Protein AF-Q0SC24-F1 (afdb_monomer_lite)

InterPro domains:
  IPR044925 His-Me finger superfamily [SSF54060] (17-106)

pLDDT: mean 71.88, std 20.94, range [25.75, 96.44]

Foldseek 3Di:
DDDDDDDPPDDPPPDPPPVPDQDWDWDDDPNDIDIDQQQQVLLCVVVVHHDDPQKDFDQQDDPDSNDNQNDCPPPHDGRTYIDGPVVNQVSCVVVVNPDPPDDPPPPPDDDPVVLVVLVVQCCVLCVVHDDPVSNVVSQPPDPDRDND

Structure (mmCIF, N/CA/C/O backbone):
data_AF-Q0SC24-F1
#
_entry.id   AF-Q0SC24-F1
#
loop_
_atom_site.group_PDB
_atom_site.id
_atom_site.type_symbol
_atom_site.label_atom_id
_atom_site.label_alt_id
_atom_site.label_comp_id
_atom_site.label_asym_id
_atom_site.label_entity_id
_atom_site.label_seq_id
_atom_site.pdbx_PDB_ins_code
_atom_site.Cartn_x
_atom_site.Cartn_y
_atom_site.Cartn_z
_atom_site.occupancy
_atom_site.B_iso_or_equiv
_atom_site.auth_seq_id
_atom_site.auth_comp_id
_atom_site.auth_asym_id
_atom_site.auth_atom_id
_atom_site.pdbx_PDB_model_num
ATOM 1 N N . MET A 1 1 ? -34.660 -17.230 -30.245 1.00 33.97 1 MET A N 1
ATOM 2 C CA . MET A 1 1 ? -33.936 -16.241 -31.074 1.00 33.97 1 MET A CA 1
ATOM 3 C C . MET A 1 1 ? -33.016 -15.438 -30.150 1.00 33.97 1 MET A C 1
ATOM 5 O O . MET A 1 1 ? -33.490 -14.600 -29.394 1.00 33.97 1 MET A O 1
ATOM 9 N N . ARG A 1 2 ? -31.735 -15.830 -30.067 1.00 29.17 2 ARG A N 1
ATOM 10 C CA . ARG A 1 2 ? -30.719 -15.250 -29.164 1.00 29.17 2 ARG A CA 1
ATOM 11 C C . ARG A 1 2 ? -30.278 -13.889 -29.712 1.00 29.17 2 ARG A C 1
ATOM 13 O O . ARG A 1 2 ? -29.876 -13.824 -30.864 1.00 29.17 2 ARG A O 1
ATOM 20 N N . ARG A 1 3 ? -30.326 -12.829 -28.897 1.00 28.50 3 ARG A N 1
ATOM 21 C CA . ARG A 1 3 ? -29.667 -11.552 -29.213 1.00 28.50 3 ARG A CA 1
ATOM 22 C C . ARG A 1 3 ? -28.182 -11.668 -28.871 1.00 28.50 3 ARG A C 1
ATOM 24 O O . ARG A 1 3 ? -27.828 -11.947 -27.725 1.00 28.50 3 ARG A O 1
ATOM 31 N N . GLU A 1 4 ? -27.341 -11.501 -29.883 1.00 29.44 4 GLU A N 1
ATOM 32 C CA . GLU A 1 4 ? -25.888 -11.402 -29.778 1.00 29.44 4 GLU A CA 1
ATOM 33 C C . GLU A 1 4 ? -25.488 -10.209 -28.899 1.00 29.44 4 GLU A C 1
ATOM 35 O O . GLU A 1 4 ? -25.993 -9.098 -29.057 1.00 29.44 4 GLU A O 1
ATOM 40 N N . ARG A 1 5 ? -24.573 -10.442 -27.952 1.00 33.78 5 ARG A N 1
ATOM 41 C CA . ARG A 1 5 ? -23.879 -9.377 -27.223 1.00 33.78 5 ARG A CA 1
ATOM 42 C C . ARG A 1 5 ? -22.714 -8.912 -28.088 1.00 33.78 5 ARG A C 1
ATOM 44 O O . ARG A 1 5 ? -21.773 -9.675 -28.305 1.00 33.78 5 ARG A O 1
ATOM 51 N N . SER A 1 6 ? -22.793 -7.678 -28.579 1.00 33.91 6 SER A N 1
ATOM 52 C CA . SER A 1 6 ? -21.704 -7.026 -29.300 1.00 33.91 6 SER A CA 1
ATOM 53 C C . SER A 1 6 ? -20.458 -6.953 -28.421 1.00 33.91 6 SER A C 1
ATOM 55 O O . SER A 1 6 ? -20.512 -6.560 -27.255 1.00 33.91 6 SER A O 1
ATOM 57 N N . ARG A 1 7 ? -19.331 -7.351 -29.008 1.00 34.50 7 ARG A N 1
ATOM 58 C CA . ARG A 1 7 ? -17.988 -7.276 -28.437 1.00 34.50 7 ARG A CA 1
ATOM 59 C C . ARG A 1 7 ? -17.661 -5.821 -28.082 1.00 34.50 7 ARG A C 1
ATOM 61 O O . ARG A 1 7 ? -17.803 -4.943 -28.927 1.00 34.50 7 ARG A O 1
ATOM 68 N N . CYS A 1 8 ? -17.195 -5.576 -26.858 1.00 31.62 8 CYS A N 1
ATOM 69 C CA . CYS A 1 8 ? -16.575 -4.309 -26.478 1.00 31.62 8 CYS A CA 1
ATOM 70 C C . CYS A 1 8 ? -15.244 -4.160 -27.231 1.00 31.62 8 CYS A C 1
ATOM 72 O O . CYS A 1 8 ? -14.204 -4.613 -26.758 1.00 31.62 8 CYS A O 1
ATOM 74 N N . GLY A 1 9 ? -15.289 -3.560 -28.419 1.00 30.45 9 GLY A N 1
ATOM 75 C CA . GLY A 1 9 ? -14.132 -2.949 -29.064 1.00 30.45 9 GLY A CA 1
ATOM 76 C C . GLY A 1 9 ? -13.948 -1.554 -28.485 1.00 30.45 9 GLY A C 1
ATOM 77 O O . GLY A 1 9 ? -14.592 -0.615 -28.935 1.00 30.45 9 GLY A O 1
ATOM 78 N N . GLY A 1 10 ? -13.141 -1.439 -27.433 1.00 27.31 10 GLY A N 1
ATOM 79 C CA . GLY A 1 10 ? -12.688 -0.156 -26.907 1.00 27.31 10 GLY A CA 1
ATOM 80 C C . GLY A 1 10 ? -11.241 0.058 -27.323 1.00 27.31 10 GLY A C 1
ATOM 81 O O . GLY A 1 10 ? -10.362 -0.673 -26.870 1.00 27.31 10 GLY A O 1
ATOM 82 N N . GLU A 1 11 ? -11.020 1.023 -28.208 1.00 25.75 11 GLU A N 1
ATOM 83 C CA . GLU A 1 11 ? -9.714 1.572 -28.573 1.00 25.75 11 GLU A CA 1
ATOM 84 C C . GLU A 1 11 ? -8.926 1.927 -27.300 1.00 25.75 11 GLU A C 1
ATOM 86 O O . GLU A 1 11 ? -9.403 2.676 -26.444 1.00 25.75 11 GLU A O 1
ATOM 91 N N . TRP A 1 12 ? -7.735 1.347 -27.135 1.00 32.53 12 TRP A N 1
ATOM 92 C CA . TRP A 1 12 ? -6.851 1.653 -26.011 1.00 32.53 12 TRP A CA 1
ATOM 93 C C . TRP A 1 12 ? -6.339 3.080 -26.186 1.00 32.53 12 TRP A C 1
ATOM 95 O O . TRP A 1 12 ? -5.414 3.323 -26.955 1.00 32.53 12 TRP A O 1
ATOM 105 N N . ASN A 1 13 ? -6.981 4.027 -25.507 1.00 28.20 13 ASN A N 1
ATOM 106 C CA . ASN A 1 13 ? -6.648 5.437 -25.624 1.00 28.20 13 ASN A CA 1
ATOM 107 C C . ASN A 1 13 ? -5.213 5.680 -25.117 1.00 28.20 13 ASN A C 1
ATOM 109 O O . ASN A 1 13 ? -4.909 5.485 -23.938 1.00 28.20 13 ASN A O 1
ATOM 113 N N . SER A 1 14 ? -4.330 6.092 -26.026 1.00 30.34 14 SER A N 1
ATOM 114 C CA . SER A 1 14 ? -2.893 6.320 -25.830 1.00 30.34 14 SER A CA 1
ATOM 115 C C . SER A 1 14 ? -2.589 7.623 -25.080 1.00 30.34 14 SER A C 1
ATOM 117 O O . SER A 1 14 ? -1.713 8.387 -25.482 1.00 30.34 14 SER A O 1
ATOM 119 N N . THR A 1 15 ? -3.306 7.930 -23.999 1.00 31.52 15 THR A N 1
ATOM 120 C CA . THR A 1 15 ? -2.920 9.051 -23.130 1.00 31.52 15 THR A CA 1
ATOM 121 C C . THR A 1 15 ? -1.679 8.667 -22.317 1.00 31.52 15 THR A C 1
ATOM 123 O O . THR A 1 15 ? -1.634 7.549 -21.790 1.00 31.52 15 THR A O 1
ATOM 126 N N . PRO A 1 16 ? -0.670 9.548 -22.171 1.00 32.84 16 PRO A N 1
ATOM 127 C CA . PRO A 1 16 ? 0.502 9.260 -21.355 1.00 32.84 16 PRO A CA 1
ATOM 128 C C . PRO A 1 16 ? 0.060 8.984 -19.916 1.00 32.84 16 PRO A C 1
ATOM 130 O O . PRO A 1 16 ? -0.495 9.856 -19.253 1.00 32.84 16 PRO A O 1
ATOM 133 N N . PHE A 1 17 ? 0.284 7.762 -19.433 1.00 36.50 17 PHE A N 1
ATOM 134 C CA . PHE A 1 17 ? 0.077 7.414 -18.032 1.00 36.50 17 PHE A CA 1
ATOM 135 C C . PHE A 1 17 ? 1.129 8.159 -17.197 1.00 36.50 17 PHE A C 1
ATOM 137 O O . PHE A 1 17 ? 2.247 7.675 -17.007 1.00 36.50 17 PHE A O 1
ATOM 144 N N . GLU A 1 18 ? 0.812 9.373 -16.748 1.00 33.56 18 GLU A N 1
ATOM 145 C CA . GLU A 1 18 ? 1.541 9.993 -15.646 1.00 33.56 18 GLU A CA 1
ATOM 146 C C . GLU A 1 18 ? 1.331 9.104 -14.414 1.00 33.56 18 GLU A C 1
ATOM 148 O O . GLU A 1 18 ? 0.215 8.968 -13.915 1.00 33.56 18 GLU A O 1
ATOM 153 N N . TYR A 1 19 ? 2.407 8.486 -13.921 1.00 44.00 19 TYR A N 1
ATOM 154 C CA . TYR A 1 19 ? 2.450 7.632 -12.725 1.00 44.00 19 TYR A CA 1
ATOM 155 C C . TYR A 1 19 ? 2.197 8.420 -11.418 1.00 44.00 19 TYR A C 1
ATOM 157 O O . TYR A 1 19 ? 2.923 8.282 -10.437 1.00 44.00 19 TYR A O 1
ATOM 165 N N . ARG A 1 20 ? 1.187 9.293 -11.391 1.00 43.97 20 ARG A N 1
ATOM 166 C CA . ARG A 1 20 ? 0.740 10.010 -10.189 1.00 43.97 20 ARG A CA 1
ATOM 167 C C . ARG A 1 20 ? -0.368 9.271 -9.449 1.00 43.97 20 ARG A C 1
ATOM 169 O O . ARG A 1 20 ? -0.567 9.516 -8.263 1.00 43.97 20 ARG A O 1
ATOM 176 N N . THR A 1 21 ? -1.072 8.353 -10.110 1.00 50.34 21 THR A N 1
ATOM 177 C CA . THR A 1 21 ? -2.146 7.569 -9.490 1.00 50.34 21 THR A CA 1
ATOM 178 C C . THR A 1 21 ? -1.623 6.185 -9.097 1.00 50.34 21 THR A C 1
ATOM 180 O O . THR A 1 21 ? -1.036 5.504 -9.941 1.00 50.34 21 THR A O 1
ATOM 183 N N . PRO A 1 22 ? -1.804 5.738 -7.837 1.00 57.75 22 PRO A N 1
ATOM 184 C CA . PRO A 1 22 ? -1.411 4.391 -7.442 1.00 57.75 22 PRO A CA 1
ATOM 185 C C . PRO A 1 22 ? -2.125 3.346 -8.316 1.00 57.75 22 PRO A C 1
ATOM 187 O O . PRO A 1 22 ? -3.261 3.581 -8.737 1.00 57.75 22 PRO A O 1
ATOM 190 N N . PRO A 1 23 ? -1.485 2.194 -8.577 1.00 65.31 23 PRO A N 1
ATOM 191 C CA . PRO A 1 23 ? -2.057 1.151 -9.411 1.00 65.31 23 PRO A CA 1
ATOM 192 C C . PRO A 1 23 ? -3.387 0.682 -8.822 1.00 65.31 23 PRO A C 1
ATOM 194 O O . PRO A 1 23 ? -3.511 0.442 -7.618 1.00 65.31 23 PRO A O 1
ATOM 197 N N . VAL A 1 24 ? -4.385 0.566 -9.691 1.00 76.69 24 VAL A N 1
ATOM 198 C CA . VAL A 1 24 ? -5.717 0.058 -9.367 1.00 76.69 24 VAL A CA 1
ATOM 199 C C . VAL A 1 24 ? -5.964 -1.242 -10.117 1.00 76.69 24 VAL A C 1
ATOM 201 O O . VAL A 1 24 ? -5.411 -1.461 -11.194 1.00 76.69 24 VAL A O 1
ATOM 204 N N . PHE A 1 25 ? -6.803 -2.104 -9.555 1.00 77.50 25 PHE A N 1
ATOM 205 C CA . PHE A 1 25 ? -7.189 -3.365 -10.175 1.00 77.50 25 PHE A CA 1
ATOM 206 C C . PHE A 1 25 ? -8.706 -3.509 -10.203 1.00 77.50 25 PHE A C 1
ATOM 208 O O . PHE A 1 25 ? -9.422 -2.921 -9.389 1.00 77.50 25 PHE A O 1
ATOM 215 N N . TRP A 1 26 ? -9.185 -4.281 -11.172 1.00 82.94 26 TRP A N 1
ATOM 216 C CA . TRP A 1 26 ? -10.598 -4.568 -11.358 1.00 82.94 26 TRP A CA 1
ATOM 217 C C . TRP A 1 26 ? -10.909 -5.952 -10.805 1.00 82.94 26 TRP A C 1
ATOM 219 O O . TRP A 1 26 ? -10.265 -6.930 -11.178 1.00 82.94 26 TRP A O 1
ATOM 229 N N . VAL A 1 27 ? -11.925 -6.042 -9.952 1.00 83.56 27 VAL A N 1
ATOM 230 C CA . VAL A 1 27 ? -12.445 -7.316 -9.446 1.00 83.56 27 VAL A CA 1
ATOM 231 C C . VAL A 1 27 ? -13.874 -7.477 -9.933 1.00 83.56 27 VAL A C 1
ATOM 233 O O . VAL A 1 27 ? -14.689 -6.562 -9.800 1.00 83.56 27 VAL A O 1
ATOM 236 N N . SER A 1 28 ? -14.177 -8.643 -10.500 1.00 84.88 28 SER A N 1
ATOM 237 C CA . SER A 1 28 ? -15.522 -9.006 -10.950 1.00 84.88 28 SER A CA 1
ATOM 238 C C . SER A 1 28 ? -16.129 -10.021 -9.983 1.00 84.88 28 SER A C 1
ATOM 240 O O . SER A 1 28 ? -15.579 -11.106 -9.816 1.00 84.88 28 SER A O 1
ATOM 242 N N . ARG A 1 29 ? -17.264 -9.700 -9.350 1.00 80.25 29 ARG A N 1
ATOM 243 C CA . ARG A 1 29 ? -17.999 -10.626 -8.467 1.00 80.25 29 ARG A CA 1
ATOM 244 C C . ARG A 1 29 ? -19.503 -10.443 -8.648 1.00 80.25 29 ARG A C 1
ATOM 246 O O . ARG A 1 29 ? -19.994 -9.317 -8.626 1.00 80.25 29 ARG A O 1
ATOM 253 N N . GLY A 1 30 ? -20.236 -11.543 -8.844 1.00 85.69 30 GLY A N 1
ATOM 254 C CA . GLY A 1 30 ? -21.697 -11.512 -9.009 1.00 85.69 30 GLY A CA 1
ATOM 255 C C . GLY A 1 30 ? -22.166 -10.639 -10.180 1.00 85.69 30 GLY A C 1
ATOM 256 O O . GLY A 1 30 ? -23.133 -9.898 -10.044 1.00 85.69 30 GLY A O 1
ATOM 257 N N . GLY A 1 31 ? -21.430 -10.646 -11.298 1.00 91.25 31 GLY A N 1
ATOM 258 C CA . GLY A 1 31 ? -21.746 -9.833 -12.480 1.00 91.25 31 GLY A CA 1
ATOM 259 C C . GLY A 1 31 ? -21.455 -8.333 -12.344 1.00 91.25 31 GLY A C 1
ATOM 260 O O . GLY A 1 31 ? -21.760 -7.577 -13.261 1.00 91.25 31 GLY A O 1
ATOM 261 N N . ARG A 1 32 ? -20.856 -7.883 -11.233 1.00 88.62 32 ARG A N 1
ATOM 262 C CA . ARG A 1 32 ? -20.485 -6.479 -11.003 1.00 88.62 32 ARG A CA 1
ATOM 263 C C . ARG A 1 32 ? -18.970 -6.330 -10.983 1.00 88.62 32 ARG A C 1
ATOM 265 O O . ARG A 1 32 ? -18.279 -7.142 -10.369 1.00 88.62 32 ARG A O 1
ATOM 272 N N . GLN A 1 33 ? -18.474 -5.273 -11.616 1.00 88.62 33 GLN A N 1
ATOM 273 C CA . GLN A 1 33 ? -17.064 -4.893 -11.571 1.00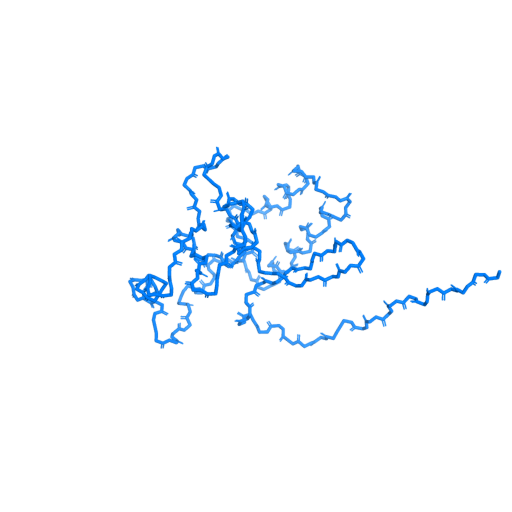 88.62 33 GLN A CA 1
ATOM 274 C C . GLN A 1 33 ? -16.848 -3.782 -10.545 1.00 88.62 33 GLN A C 1
ATOM 276 O O . GLN A 1 33 ? -17.660 -2.861 -10.439 1.00 88.62 33 GLN A O 1
ATOM 281 N N . LYS A 1 34 ? -15.759 -3.871 -9.782 1.00 87.12 34 LYS A N 1
ATOM 282 C CA . LYS A 1 34 ? -15.313 -2.825 -8.858 1.00 87.12 34 LYS A CA 1
ATOM 283 C C . LYS A 1 34 ? -13.830 -2.554 -9.049 1.00 87.12 34 LYS A C 1
ATOM 285 O O . LYS A 1 34 ? -13.044 -3.489 -9.190 1.00 87.12 34 LYS A O 1
ATOM 290 N N . VAL A 1 35 ? -13.470 -1.276 -9.006 1.00 87.69 35 VAL A N 1
ATOM 291 C CA . VAL A 1 35 ? -12.079 -0.829 -8.920 1.00 87.69 35 VAL A CA 1
ATOM 292 C C . VAL A 1 35 ? -11.659 -0.837 -7.461 1.00 87.69 35 VAL A C 1
ATOM 294 O O . VAL A 1 35 ? -12.389 -0.358 -6.594 1.00 87.69 35 VAL A O 1
ATOM 297 N N . VAL A 1 36 ? -10.475 -1.361 -7.192 1.00 87.12 36 VAL A N 1
ATOM 298 C CA . VAL A 1 36 ? -9.910 -1.464 -5.848 1.00 87.12 36 VAL A CA 1
ATOM 299 C C . VAL A 1 36 ? -8.426 -1.107 -5.873 1.00 87.12 36 VAL A C 1
ATOM 301 O O . VAL A 1 36 ? -7.760 -1.182 -6.907 1.00 87.12 36 VAL A O 1
ATOM 304 N N . ARG A 1 37 ? -7.901 -0.678 -4.720 1.00 88.06 37 ARG A N 1
ATOM 305 C CA . ARG A 1 37 ? -6.461 -0.469 -4.505 1.00 88.06 37 ARG A CA 1
ATOM 306 C C . ARG A 1 37 ? -5.850 -1.752 -3.926 1.00 88.06 37 ARG A C 1
ATOM 308 O O . ARG A 1 37 ? -6.334 -2.176 -2.874 1.00 88.06 37 ARG A O 1
ATOM 315 N N . PRO A 1 38 ? -4.839 -2.379 -4.568 1.00 87.94 38 PRO A N 1
ATOM 316 C CA . PRO A 1 38 ? -4.374 -3.733 -4.223 1.00 87.94 38 PRO A CA 1
ATOM 317 C C . PRO A 1 38 ? -4.032 -3.914 -2.749 1.00 87.94 38 PRO A C 1
ATOM 319 O O . PRO A 1 38 ? -4.563 -4.801 -2.091 1.00 87.94 38 PRO A O 1
ATOM 322 N N . HIS A 1 39 ? -3.219 -3.012 -2.208 1.00 88.44 39 HIS A N 1
ATOM 323 C CA . HIS A 1 39 ? -2.756 -3.064 -0.824 1.00 88.44 39 HIS A CA 1
ATOM 324 C C . HIS A 1 39 ? -3.898 -2.910 0.197 1.00 88.44 39 HIS A C 1
ATOM 326 O O . HIS A 1 39 ? -3.921 -3.636 1.186 1.00 88.44 39 HIS A O 1
ATOM 332 N N . ARG A 1 40 ? -4.885 -2.028 -0.051 1.00 92.94 40 ARG A N 1
ATOM 333 C CA . ARG A 1 40 ? -6.068 -1.900 0.829 1.00 92.94 40 ARG A CA 1
ATOM 334 C C . ARG A 1 40 ? -6.922 -3.162 0.797 1.00 92.94 40 ARG A C 1
ATOM 336 O O . ARG A 1 40 ? -7.437 -3.565 1.830 1.00 92.94 40 ARG A O 1
ATOM 343 N N . TYR A 1 41 ? -7.089 -3.764 -0.378 1.00 91.88 41 TYR A N 1
ATOM 344 C CA . TYR A 1 41 ? -7.875 -4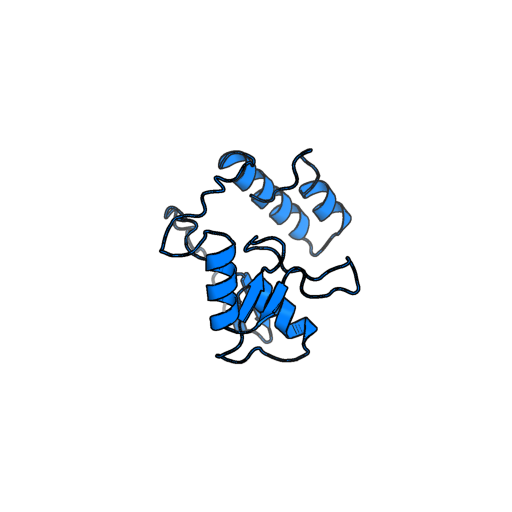.986 -0.514 1.00 91.88 41 TYR A CA 1
ATOM 345 C C . TYR A 1 41 ? -7.199 -6.181 0.168 1.00 91.88 41 TYR A C 1
ATOM 347 O O . TYR A 1 41 ? -7.865 -6.917 0.886 1.00 91.88 41 TYR A O 1
ATOM 355 N N . ALA A 1 42 ? -5.883 -6.335 0.002 1.00 92.38 42 ALA A N 1
ATOM 356 C CA . ALA A 1 42 ? -5.109 -7.375 0.677 1.00 92.38 42 ALA A CA 1
ATOM 357 C C . ALA A 1 42 ? -5.162 -7.229 2.205 1.00 92.38 42 ALA A C 1
ATOM 359 O O . ALA A 1 42 ? -5.420 -8.204 2.901 1.00 92.38 42 ALA A O 1
ATOM 360 N N . LEU A 1 43 ? -5.009 -6.005 2.725 1.00 94.56 43 LEU A N 1
ATOM 361 C CA . LEU A 1 43 ? -5.132 -5.753 4.162 1.00 94.56 43 LEU A CA 1
ATOM 362 C C . LEU A 1 43 ? -6.553 -6.023 4.681 1.00 94.56 43 LEU A C 1
ATOM 364 O O . LEU A 1 43 ? -6.707 -6.553 5.771 1.00 94.56 43 LEU A O 1
ATOM 368 N N . ALA A 1 44 ? -7.596 -5.714 3.907 1.00 94.88 44 ALA A N 1
ATOM 369 C CA . ALA A 1 44 ? -8.969 -6.042 4.293 1.00 94.88 44 ALA A CA 1
ATOM 370 C C . ALA A 1 44 ? -9.222 -7.560 4.374 1.00 94.88 44 ALA A C 1
ATOM 372 O O . ALA A 1 44 ? -9.989 -8.005 5.226 1.00 94.88 44 ALA A O 1
ATOM 373 N N . ILE A 1 45 ? -8.587 -8.352 3.500 1.00 93.56 45 ILE A N 1
ATOM 374 C CA . ILE A 1 45 ? -8.627 -9.821 3.579 1.00 93.56 45 ILE A CA 1
ATOM 375 C C . ILE A 1 45 ? -7.935 -10.293 4.857 1.00 93.56 45 ILE A C 1
ATOM 377 O O . ILE A 1 45 ? -8.534 -11.066 5.597 1.00 93.56 45 ILE A O 1
ATOM 381 N N . GLU A 1 46 ? -6.731 -9.786 5.134 1.00 94.19 46 GLU A N 1
ATOM 382 C CA . GLU A 1 46 ? -5.963 -10.135 6.337 1.00 94.19 46 GLU A CA 1
ATOM 383 C C . GLU A 1 46 ? -6.730 -9.811 7.627 1.00 94.19 46 GLU A C 1
ATOM 385 O O . GLU A 1 46 ? -6.801 -10.620 8.544 1.00 94.19 46 GLU A O 1
ATOM 390 N N . LEU A 1 47 ? -7.367 -8.639 7.685 1.00 94.31 47 LEU A N 1
ATOM 391 C CA . LEU A 1 47 ? -8.165 -8.216 8.838 1.00 94.31 47 LEU A CA 1
ATOM 392 C C . LEU A 1 47 ? -9.511 -8.951 8.950 1.00 94.31 47 LEU A C 1
ATOM 394 O O . LEU A 1 47 ? -10.226 -8.764 9.934 1.00 94.31 47 LEU A O 1
ATOM 398 N N . GLY A 1 48 ? -9.918 -9.702 7.922 1.00 95.75 48 GLY A N 1
ATOM 399 C CA . GLY A 1 48 ? -11.247 -10.309 7.834 1.00 95.75 48 GLY A CA 1
ATOM 400 C C . GLY A 1 48 ? -12.398 -9.297 7.740 1.00 95.75 48 GLY A C 1
ATOM 401 O O . GLY A 1 48 ? -13.562 -9.676 7.879 1.00 95.75 48 GLY A O 1
ATOM 402 N N . ARG A 1 49 ? -12.107 -8.008 7.509 1.00 95.56 49 ARG A N 1
ATOM 403 C CA . ARG A 1 49 ? -13.104 -6.930 7.427 1.00 95.56 49 ARG A CA 1
ATOM 404 C C . ARG A 1 49 ? -12.662 -5.781 6.516 1.00 95.56 49 ARG A C 1
ATOM 406 O O . ARG A 1 49 ? -11.465 -5.551 6.343 1.00 95.56 49 ARG A O 1
ATOM 413 N N . PRO A 1 50 ? -13.607 -4.992 5.973 1.00 92.62 50 PRO A N 1
ATOM 414 C CA . PRO A 1 50 ? -13.274 -3.747 5.294 1.00 92.62 50 PRO A CA 1
ATOM 415 C C . PRO A 1 50 ? -12.546 -2.767 6.222 1.00 92.62 50 PRO A C 1
ATOM 417 O O . PRO A 1 50 ? -12.821 -2.709 7.425 1.00 92.62 50 PRO A O 1
ATOM 420 N N . LEU A 1 51 ? -11.658 -1.967 5.631 1.00 92.94 51 LEU A N 1
ATOM 421 C CA . LEU A 1 51 ? -11.117 -0.786 6.296 1.00 92.94 51 LEU A CA 1
ATOM 422 C C . LEU A 1 51 ? -12.207 0.285 6.407 1.00 92.94 51 LEU A C 1
ATOM 424 O O . LEU A 1 51 ? -12.980 0.465 5.462 1.00 92.94 51 LEU A O 1
ATOM 428 N N . THR A 1 52 ? -12.222 1.015 7.516 1.00 93.62 52 THR A N 1
ATOM 429 C CA . THR A 1 52 ? -13.035 2.224 7.687 1.00 93.62 52 THR A CA 1
ATOM 430 C C . THR A 1 52 ? -12.424 3.412 6.933 1.00 93.62 52 THR A C 1
ATOM 432 O O . THR A 1 52 ? -11.317 3.328 6.383 1.00 93.62 52 THR A O 1
ATOM 435 N N . ASP A 1 53 ? -13.152 4.527 6.889 1.00 88.50 53 ASP A N 1
ATOM 436 C CA . ASP A 1 53 ? -12.704 5.743 6.201 1.00 88.50 53 ASP A CA 1
ATOM 437 C C . ASP A 1 53 ? -11.500 6.404 6.897 1.00 88.50 53 ASP A C 1
ATOM 439 O O . ASP A 1 53 ? -10.650 6.991 6.226 1.00 88.50 53 ASP A O 1
ATOM 443 N N . ASP A 1 54 ? -11.365 6.223 8.215 1.00 91.25 54 ASP A N 1
ATOM 444 C CA . ASP A 1 54 ? -10.254 6.758 9.018 1.00 91.25 54 ASP A CA 1
ATOM 445 C C . ASP A 1 54 ? -9.005 5.856 9.015 1.00 91.25 54 ASP A C 1
ATOM 447 O O . ASP A 1 54 ? -7.929 6.237 9.490 1.00 91.25 54 ASP A O 1
ATOM 451 N N . GLU A 1 55 ? -9.134 4.647 8.466 1.00 95.00 55 GLU A N 1
ATOM 452 C CA . GLU A 1 55 ? -8.072 3.652 8.404 1.00 95.00 55 GLU A CA 1
ATOM 453 C C . GLU A 1 55 ? -7.260 3.764 7.110 1.00 95.00 55 GLU A C 1
ATOM 455 O O . GLU A 1 55 ? -7.782 3.850 5.991 1.00 95.00 55 GLU A O 1
ATOM 460 N N . VAL A 1 56 ? -5.938 3.689 7.251 1.00 93.81 56 VAL A N 1
ATOM 461 C CA . VAL A 1 56 ? -4.965 3.766 6.161 1.00 93.81 56 VAL A CA 1
ATOM 462 C C . VAL A 1 56 ? -4.150 2.479 6.112 1.00 93.81 56 VAL A C 1
ATOM 464 O O . VAL A 1 56 ? -3.666 1.986 7.124 1.00 93.81 56 VAL A O 1
ATOM 467 N N . ALA A 1 57 ? -3.976 1.943 4.906 1.00 93.69 57 ALA A N 1
ATOM 468 C CA . ALA A 1 57 ? -3.045 0.855 4.639 1.00 93.69 57 ALA A CA 1
ATOM 469 C C . ALA A 1 57 ? -1.655 1.453 4.374 1.00 93.69 57 ALA A C 1
ATOM 471 O O . ALA A 1 57 ? -1.415 2.014 3.302 1.00 93.69 57 ALA A O 1
ATOM 472 N N . LEU A 1 58 ? -0.775 1.386 5.370 1.00 92.31 58 LEU A N 1
ATOM 473 C CA . LEU A 1 58 ? 0.552 1.994 5.363 1.00 92.31 58 LEU A CA 1
ATOM 474 C C . LEU A 1 58 ? 1.589 1.040 4.779 1.00 92.31 58 LEU A C 1
ATOM 476 O O . LEU A 1 58 ? 1.712 -0.096 5.231 1.00 92.31 58 LEU A O 1
ATOM 480 N N . HIS A 1 59 ? 2.402 1.525 3.840 1.00 88.69 59 HIS A N 1
ATOM 481 C CA . HIS A 1 59 ? 3.629 0.841 3.428 1.00 88.69 59 HIS A CA 1
ATOM 482 C C . HIS A 1 59 ? 4.758 1.163 4.406 1.00 88.69 59 HIS A C 1
ATOM 484 O O . HIS A 1 59 ? 5.554 2.075 4.191 1.00 88.69 59 HIS A O 1
ATOM 490 N N . GLU A 1 60 ? 4.832 0.420 5.504 1.00 83.75 60 GLU A N 1
ATOM 491 C CA . GLU A 1 60 ? 5.798 0.712 6.564 1.00 83.75 60 GLU A CA 1
ATOM 492 C C . GLU A 1 60 ? 7.241 0.431 6.113 1.00 83.75 60 GLU A C 1
ATOM 494 O O . GLU A 1 60 ? 8.129 1.257 6.327 1.00 83.75 60 GLU A O 1
ATOM 499 N N . VAL A 1 61 ? 7.453 -0.691 5.413 1.00 80.69 61 VAL A N 1
ATOM 500 C CA . VAL A 1 61 ? 8.791 -1.197 5.059 1.00 80.69 61 VAL A CA 1
ATOM 501 C C . VAL A 1 61 ? 9.266 -0.729 3.683 1.00 80.69 61 VAL A C 1
ATOM 503 O O . VAL A 1 61 ? 10.374 -0.224 3.556 1.00 80.69 61 VAL A O 1
ATOM 506 N N . CYS A 1 62 ? 8.461 -0.931 2.636 1.00 77.19 62 CYS A N 1
ATOM 507 C CA . CYS A 1 62 ? 8.971 -0.910 1.257 1.00 77.19 62 CYS A CA 1
ATOM 508 C C . CYS A 1 62 ? 8.620 0.337 0.440 1.00 77.19 62 CYS A C 1
ATOM 510 O O . CYS A 1 62 ? 9.189 0.517 -0.630 1.00 77.19 62 CYS A O 1
ATOM 512 N N . ASP A 1 63 ? 7.640 1.139 0.878 1.00 75.56 63 ASP A N 1
ATOM 513 C CA . ASP A 1 63 ? 7.087 2.282 0.127 1.00 75.56 63 ASP A CA 1
ATOM 514 C C . ASP A 1 63 ? 6.738 2.000 -1.347 1.00 75.56 63 ASP A C 1
ATOM 516 O O . ASP A 1 63 ? 6.589 2.916 -2.158 1.00 75.56 63 ASP A O 1
ATOM 520 N N . ASN A 1 64 ? 6.564 0.724 -1.691 1.00 76.44 64 ASN A N 1
ATOM 521 C CA . ASN A 1 64 ? 6.301 0.276 -3.042 1.00 76.44 64 ASN A CA 1
ATOM 522 C C . ASN A 1 64 ? 4.780 0.177 -3.260 1.00 76.44 64 ASN A C 1
ATOM 524 O O . ASN A 1 64 ? 4.140 -0.695 -2.664 1.00 76.44 64 ASN A O 1
ATOM 528 N N . PRO A 1 65 ? 4.182 1.002 -4.138 1.00 72.31 65 PRO A N 1
ATOM 529 C CA . PRO A 1 65 ? 2.729 1.118 -4.259 1.00 72.31 65 PRO A CA 1
ATOM 530 C C . PRO A 1 65 ? 2.018 -0.148 -4.773 1.00 72.31 65 PRO A C 1
ATOM 532 O O . PRO A 1 65 ? 0.809 -0.277 -4.559 1.00 72.31 65 PRO A O 1
ATOM 535 N N . ILE A 1 66 ? 2.730 -1.087 -5.419 1.00 75.56 66 ILE A N 1
ATOM 536 C CA . ILE A 1 66 ? 2.164 -2.402 -5.795 1.00 75.56 66 ILE A CA 1
ATOM 537 C C . ILE A 1 66 ? 2.282 -3.456 -4.697 1.00 75.56 66 ILE A C 1
ATOM 539 O O . ILE A 1 66 ? 1.697 -4.524 -4.839 1.00 75.56 66 ILE A O 1
ATOM 543 N N . CYS A 1 67 ? 3.064 -3.221 -3.640 1.00 81.50 67 CYS A N 1
ATOM 544 C CA . CYS A 1 67 ? 3.277 -4.240 -2.623 1.00 81.50 67 CYS A CA 1
ATOM 545 C C . CYS A 1 67 ? 1.964 -4.522 -1.884 1.00 81.50 67 CYS A C 1
ATOM 547 O O . CYS A 1 67 ? 1.322 -3.599 -1.380 1.00 81.50 67 CYS A O 1
ATOM 549 N N . VAL A 1 68 ? 1.590 -5.803 -1.828 1.00 89.31 68 VAL A N 1
ATOM 550 C CA . VAL A 1 68 ? 0.365 -6.315 -1.190 1.00 89.31 68 VAL A CA 1
ATOM 551 C C . VAL A 1 68 ? 0.648 -7.255 -0.014 1.00 89.31 68 VAL A C 1
ATOM 553 O O . VAL A 1 68 ? -0.268 -7.911 0.469 1.00 89.31 68 VAL A O 1
ATOM 556 N N . ARG A 1 69 ? 1.903 -7.342 0.457 1.00 89.69 69 ARG A N 1
ATOM 557 C CA . ARG A 1 69 ? 2.293 -8.211 1.581 1.00 89.69 69 ARG A CA 1
ATOM 558 C C . ARG A 1 69 ? 1.727 -7.656 2.895 1.00 89.69 69 ARG A C 1
ATOM 560 O O . ARG A 1 69 ? 2.410 -6.905 3.590 1.00 89.69 69 ARG A O 1
ATOM 567 N N . ALA A 1 70 ? 0.472 -7.989 3.179 1.00 91.94 70 ALA A N 1
ATOM 568 C CA . ALA A 1 70 ? -0.247 -7.604 4.392 1.00 91.94 70 ALA A CA 1
ATOM 569 C C . ALA A 1 70 ? -0.135 -8.651 5.510 1.00 91.94 70 ALA A C 1
ATOM 571 O O . ALA A 1 70 ? -0.104 -8.278 6.676 1.00 91.94 70 ALA A O 1
ATOM 572 N N . SER A 1 71 ? -0.018 -9.933 5.151 1.00 87.69 71 SER A N 1
ATOM 573 C CA . SER A 1 71 ? 0.165 -11.023 6.111 1.00 87.69 71 SER A CA 1
ATOM 574 C C . SER A 1 71 ? 1.634 -11.247 6.447 1.00 87.69 71 SER A C 1
ATOM 576 O O . SER A 1 71 ? 2.507 -11.099 5.579 1.00 87.69 71 SER A O 1
ATOM 578 N N . SER A 1 72 ? 1.890 -11.641 7.694 1.00 78.12 72 SER A N 1
ATOM 579 C CA . SER A 1 72 ? 3.215 -12.040 8.159 1.00 78.12 72 SER A CA 1
ATOM 580 C C . SER A 1 72 ? 3.486 -13.543 8.069 1.00 78.12 72 SER A C 1
ATOM 582 O O . SER A 1 72 ? 4.645 -13.961 8.019 1.00 78.12 72 SER A O 1
ATOM 584 N N . GLU A 1 73 ? 2.429 -14.355 8.009 1.00 74.31 73 GLU A N 1
ATOM 585 C CA . GLU A 1 73 ? 2.507 -15.806 8.202 1.00 74.31 73 GLU A CA 1
ATOM 586 C C . GLU A 1 73 ? 3.329 -16.507 7.118 1.00 74.31 73 GLU A C 1
ATOM 588 O O . GLU A 1 73 ? 4.085 -17.431 7.401 1.00 74.31 73 GLU A O 1
ATOM 593 N N . ALA A 1 74 ? 3.228 -16.041 5.873 1.00 64.19 74 ALA A N 1
ATOM 594 C CA . ALA A 1 74 ? 3.854 -16.715 4.741 1.00 64.19 74 ALA A CA 1
ATOM 595 C C . ALA A 1 74 ? 5.309 -16.287 4.479 1.00 64.19 74 ALA A C 1
ATOM 597 O O . ALA A 1 74 ? 6.053 -17.019 3.832 1.00 64.19 74 ALA A O 1
ATOM 598 N N . LEU A 1 75 ? 5.709 -15.069 4.871 1.00 69.38 75 LEU A N 1
ATOM 599 C CA . LEU A 1 75 ? 6.875 -14.404 4.265 1.00 69.38 75 LEU A CA 1
ATOM 600 C C . LEU A 1 75 ? 7.661 -13.462 5.206 1.00 69.38 75 LEU A C 1
ATOM 602 O O . LEU A 1 75 ? 8.476 -12.662 4.732 1.00 69.38 75 LEU A O 1
ATOM 606 N N . GLY A 1 76 ? 7.429 -13.527 6.520 1.00 79.44 76 GLY A N 1
ATOM 607 C CA . GLY A 1 76 ? 8.088 -12.666 7.509 1.00 79.44 76 GLY A CA 1
ATOM 608 C C . GLY A 1 76 ? 7.326 -11.363 7.762 1.00 79.44 76 GLY A C 1
ATOM 609 O O . GLY A 1 76 ? 6.117 -11.314 7.620 1.00 79.44 76 GLY A O 1
ATOM 610 N N . ARG A 1 77 ? 8.002 -10.282 8.172 1.00 86.75 77 ARG A N 1
ATOM 611 C CA . ARG A 1 77 ? 7.330 -9.021 8.554 1.00 86.75 77 ARG A CA 1
ATOM 612 C C . ARG A 1 77 ? 6.373 -8.510 7.449 1.00 86.75 77 ARG A C 1
ATOM 614 O O . ARG A 1 77 ? 6.785 -8.441 6.285 1.00 86.75 77 ARG A O 1
ATOM 621 N N . PRO A 1 78 ? 5.144 -8.072 7.787 1.00 90.25 78 PRO A N 1
ATOM 622 C CA . PRO A 1 78 ? 4.236 -7.497 6.806 1.00 90.25 78 PRO A CA 1
ATOM 623 C C . PRO A 1 78 ? 4.771 -6.142 6.328 1.00 90.25 78 PRO A C 1
ATOM 625 O O . PRO A 1 78 ? 5.384 -5.383 7.079 1.00 90.25 78 PRO A O 1
ATOM 628 N N . HIS A 1 79 ? 4.569 -5.837 5.049 1.00 90.12 79 HIS A N 1
ATOM 629 C CA . HIS A 1 79 ? 4.971 -4.556 4.463 1.00 90.12 79 HIS A CA 1
ATOM 630 C C . HIS A 1 79 ? 3.824 -3.549 4.437 1.00 90.12 79 HIS A C 1
ATOM 632 O O . HIS A 1 79 ? 4.084 -2.346 4.424 1.00 90.12 79 HIS A O 1
ATOM 638 N N . VAL A 1 80 ? 2.585 -4.045 4.380 1.00 92.81 80 VAL A N 1
ATOM 639 C CA . VAL A 1 80 ? 1.354 -3.258 4.421 1.00 92.81 80 VAL A CA 1
ATOM 640 C C . VAL A 1 80 ? 0.696 -3.481 5.775 1.00 92.81 80 VAL A C 1
ATOM 642 O O . VAL A 1 80 ? 0.310 -4.603 6.081 1.00 92.81 80 VAL A O 1
ATOM 645 N N . VAL A 1 81 ? 0.557 -2.424 6.569 1.00 94.31 81 VAL A N 1
ATOM 646 C CA . VAL A 1 81 ? -0.015 -2.491 7.923 1.00 94.31 81 VAL A CA 1
ATOM 647 C C . VAL A 1 81 ? -1.173 -1.514 8.077 1.00 94.31 81 VAL A C 1
ATOM 649 O O . VAL A 1 81 ? -1.268 -0.525 7.348 1.00 94.31 81 VAL A O 1
ATOM 652 N N . LEU A 1 82 ? -2.066 -1.791 9.023 1.00 96.44 82 LEU A N 1
ATOM 653 C CA . LEU A 1 82 ? -3.124 -0.860 9.397 1.00 96.44 82 LEU A CA 1
ATOM 654 C C . LEU A 1 82 ? -2.531 0.322 10.169 1.00 96.44 82 LEU A C 1
ATOM 656 O O . LEU A 1 82 ? -1.696 0.141 11.051 1.00 96.44 82 LEU A O 1
ATOM 660 N N . GLY A 1 83 ? -3.001 1.526 9.872 1.00 94.94 83 GLY A N 1
ATOM 661 C CA . GLY A 1 83 ? -2.688 2.707 10.659 1.00 94.94 83 GLY A CA 1
ATOM 662 C C . GLY A 1 83 ? -3.634 3.861 10.374 1.00 94.94 83 GLY A C 1
ATOM 663 O O . GLY A 1 83 ? -4.689 3.693 9.766 1.00 94.94 83 GLY A O 1
ATOM 664 N N . THR A 1 84 ? -3.243 5.048 10.816 1.00 94.81 84 THR A N 1
ATOM 665 C CA . THR A 1 84 ? -4.021 6.282 10.686 1.00 94.81 84 THR A CA 1
ATOM 666 C C . THR A 1 84 ? -3.382 7.247 9.697 1.00 94.81 84 THR A C 1
ATOM 668 O O . THR A 1 84 ? -2.195 7.154 9.362 1.00 94.81 84 THR A O 1
ATOM 671 N N . GLN A 1 85 ? -4.150 8.249 9.268 1.00 91.75 85 GLN A N 1
ATOM 672 C CA . GLN A 1 85 ? -3.613 9.338 8.454 1.00 91.75 85 GLN A CA 1
ATO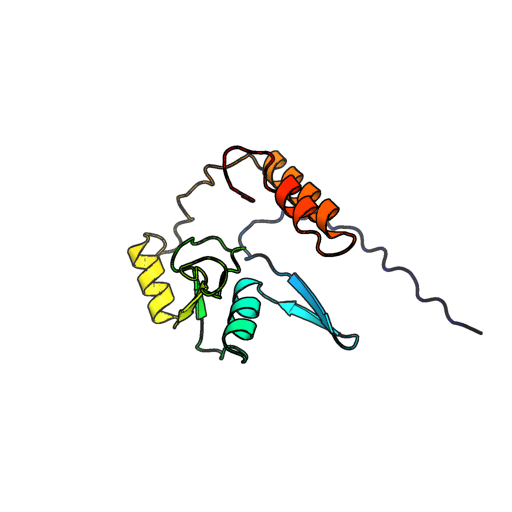M 673 C C . GLN A 1 85 ? -2.493 10.104 9.180 1.00 91.75 85 GLN A C 1
ATOM 675 O O . GLN A 1 85 ? -1.511 10.489 8.549 1.00 91.75 85 GLN A O 1
ATOM 680 N N . ALA A 1 86 ? -2.591 10.279 10.502 1.00 92.81 86 ALA A N 1
ATOM 681 C CA . ALA A 1 86 ? -1.542 10.918 11.296 1.00 92.81 86 ALA A CA 1
ATOM 682 C C . ALA A 1 86 ? -0.231 10.114 11.261 1.00 92.81 86 ALA A C 1
ATOM 684 O O . ALA A 1 86 ? 0.835 10.683 11.028 1.00 92.81 86 ALA A O 1
ATOM 685 N N . GLN A 1 87 ? -0.307 8.786 11.402 1.00 92.94 87 GLN A N 1
ATOM 686 C CA . GLN A 1 87 ? 0.856 7.900 11.278 1.00 92.94 87 GLN A CA 1
ATOM 687 C C . GLN A 1 87 ? 1.440 7.914 9.859 1.00 92.94 87 GLN A C 1
ATOM 689 O O . GLN A 1 87 ? 2.659 7.947 9.704 1.00 92.94 87 GLN A O 1
ATOM 694 N N . ASN A 1 88 ? 0.592 7.957 8.824 1.00 89.38 88 ASN A N 1
ATOM 695 C CA . ASN A 1 88 ? 1.040 8.095 7.437 1.00 89.38 88 ASN A CA 1
ATOM 696 C C . ASN A 1 88 ? 1.852 9.382 7.229 1.00 89.38 88 ASN A C 1
ATOM 698 O O . ASN A 1 88 ? 2.943 9.351 6.663 1.00 89.38 88 ASN A O 1
ATOM 702 N N . LEU A 1 89 ? 1.337 10.515 7.713 1.00 89.12 89 LEU A N 1
ATOM 703 C CA . LEU A 1 89 ? 1.997 11.814 7.588 1.00 89.12 89 LEU A CA 1
ATOM 704 C C . LEU A 1 89 ? 3.305 11.869 8.383 1.00 89.12 89 LEU A C 1
ATOM 706 O O . LEU A 1 89 ? 4.310 12.350 7.859 1.00 89.12 89 LEU A O 1
ATOM 710 N N . ALA A 1 90 ? 3.320 11.325 9.602 1.00 89.69 90 ALA A N 1
ATOM 711 C CA . ALA A 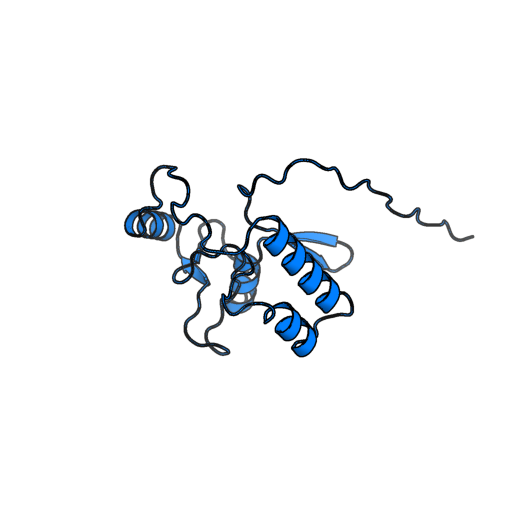1 90 ? 4.532 11.211 10.408 1.00 89.69 90 ALA A CA 1
ATOM 712 C C . ALA A 1 90 ? 5.590 10.338 9.713 1.00 89.69 90 ALA A C 1
ATOM 714 O O . ALA A 1 90 ? 6.746 10.742 9.598 1.00 89.69 90 ALA A O 1
ATOM 715 N N . GLY A 1 91 ? 5.183 9.185 9.169 1.00 84.69 91 GLY A N 1
ATOM 716 C CA . GLY A 1 91 ? 6.053 8.295 8.403 1.00 84.69 91 GLY A CA 1
ATOM 717 C C . GLY A 1 91 ? 6.591 8.955 7.133 1.00 84.69 91 GLY A C 1
ATOM 718 O O . GLY A 1 91 ? 7.783 8.868 6.848 1.00 84.69 91 GLY A O 1
ATOM 719 N N . MET A 1 92 ? 5.750 9.682 6.393 1.00 82.50 92 MET A N 1
ATOM 720 C CA . MET A 1 92 ? 6.196 10.474 5.245 1.00 82.50 92 MET A CA 1
ATOM 721 C C . MET A 1 92 ? 7.214 11.543 5.651 1.00 82.50 92 MET A C 1
ATOM 723 O O . MET A 1 92 ? 8.219 11.703 4.962 1.00 82.50 92 MET A O 1
ATOM 727 N N . GLY A 1 93 ? 6.981 12.254 6.756 1.00 83.19 93 GLY A N 1
ATOM 728 C CA . GLY A 1 93 ? 7.910 13.250 7.289 1.00 83.19 93 GLY A CA 1
ATOM 729 C C . GLY A 1 93 ? 9.266 12.641 7.645 1.00 83.19 93 GLY A C 1
ATOM 730 O O . GLY A 1 93 ? 10.291 13.106 7.152 1.00 83.19 93 GLY A O 1
ATOM 731 N N . ALA A 1 94 ? 9.264 11.550 8.415 1.00 82.94 94 ALA A N 1
ATOM 732 C CA . ALA A 1 94 ? 10.475 10.836 8.822 1.00 82.94 94 ALA A CA 1
ATOM 733 C C . ALA A 1 94 ? 11.285 10.308 7.625 1.00 82.94 94 ALA A C 1
ATOM 735 O O . ALA A 1 94 ? 12.511 10.344 7.638 1.00 82.94 94 ALA A O 1
ATOM 736 N N . LYS A 1 95 ? 10.602 9.867 6.562 1.00 76.81 95 LYS A N 1
ATOM 737 C CA . LYS A 1 95 ? 11.225 9.370 5.325 1.00 76.81 95 LYS A CA 1
ATOM 738 C C . LYS A 1 95 ? 11.630 10.481 4.345 1.00 76.81 95 LYS A C 1
ATOM 740 O O . LYS A 1 95 ? 12.024 10.185 3.221 1.00 76.81 95 LYS A O 1
ATOM 745 N N . GLY A 1 96 ? 11.486 11.757 4.716 1.00 76.12 96 GLY A N 1
ATOM 746 C CA . GLY A 1 96 ? 11.812 12.891 3.841 1.00 76.12 96 GLY A CA 1
ATOM 747 C C . GLY A 1 96 ? 10.867 13.059 2.643 1.00 76.12 96 GLY A C 1
ATOM 748 O O . GLY A 1 96 ? 11.205 13.741 1.679 1.00 76.12 96 GLY A O 1
ATOM 749 N N . ARG A 1 97 ? 9.674 12.455 2.699 1.00 71.75 97 ARG A N 1
ATOM 750 C CA . ARG A 1 97 ? 8.629 12.486 1.658 1.00 71.75 97 ARG A CA 1
ATOM 751 C C . ARG A 1 97 ? 7.539 13.532 1.905 1.00 71.75 97 ARG A C 1
ATOM 753 O O . ARG A 1 97 ? 6.533 13.566 1.196 1.00 71.75 97 ARG A O 1
ATOM 760 N N . GLY A 1 98 ? 7.684 14.345 2.946 1.00 70.31 98 GLY A N 1
ATOM 761 C CA . GLY A 1 98 ? 6.766 15.443 3.234 1.00 70.31 98 GLY A CA 1
ATOM 762 C C . GLY A 1 98 ? 6.871 16.587 2.216 1.00 70.31 98 GLY A C 1
ATOM 763 O O . GLY A 1 98 ? 7.889 16.765 1.551 1.00 70.31 98 GLY A O 1
ATOM 764 N N . GLY A 1 99 ? 5.815 17.399 2.117 1.00 67.06 99 GLY A N 1
ATOM 765 C CA . GLY A 1 99 ? 5.881 18.707 1.450 1.00 67.06 99 GLY A CA 1
ATOM 766 C C . GLY A 1 99 ? 5.866 18.694 -0.082 1.00 67.06 99 GLY A C 1
ATOM 767 O O . GLY A 1 99 ? 6.422 19.600 -0.694 1.00 67.06 99 GLY A O 1
ATOM 768 N N . GLY A 1 100 ? 5.268 17.680 -0.720 1.00 59.50 100 GLY A N 1
ATOM 769 C CA . GLY A 1 100 ? 5.074 17.657 -2.181 1.00 59.50 100 GLY A CA 1
ATOM 770 C C . GLY A 1 100 ? 6.354 17.453 -2.998 1.00 59.50 100 GLY A C 1
ATOM 771 O O . GLY A 1 100 ? 6.309 17.485 -4.227 1.00 59.50 100 GLY A O 1
ATOM 772 N N . ARG A 1 101 ? 7.490 17.206 -2.334 1.00 55.03 101 ARG A N 1
ATOM 773 C CA . ARG A 1 101 ? 8.715 16.773 -3.000 1.00 55.03 101 ARG A CA 1
ATOM 774 C C . ARG A 1 101 ? 8.442 15.413 -3.634 1.00 55.03 101 ARG A C 1
ATOM 776 O O . ARG A 1 101 ? 8.019 14.479 -2.953 1.00 55.03 101 ARG A O 1
ATOM 783 N N . GLY A 1 102 ? 8.636 15.323 -4.950 1.00 52.06 102 GLY A N 1
ATOM 784 C CA . GLY A 1 102 ? 8.616 14.040 -5.643 1.00 52.06 102 GLY A CA 1
ATOM 785 C C . GLY A 1 102 ? 9.590 13.086 -4.957 1.00 52.06 102 GLY A C 1
ATOM 786 O O . GLY A 1 102 ? 10.631 13.522 -4.468 1.00 52.06 102 GLY A O 1
ATOM 787 N N . GLN A 1 103 ? 9.230 11.806 -4.883 1.00 52.03 103 GLN A N 1
ATOM 788 C CA . GLN A 1 103 ? 10.106 10.760 -4.358 1.00 52.03 103 GLN A CA 1
ATOM 789 C C . GLN A 1 103 ? 11.486 10.894 -5.027 1.00 52.03 103 GLN A C 1
ATOM 791 O O . GLN A 1 103 ? 11.605 10.686 -6.232 1.00 52.03 103 GLN A O 1
ATOM 796 N N . THR A 1 104 ? 12.511 11.290 -4.267 1.00 43.44 104 THR A N 1
ATOM 797 C CA . THR A 1 104 ? 13.889 11.487 -4.761 1.00 43.44 104 THR A CA 1
ATOM 798 C C . THR A 1 104 ? 14.589 10.175 -5.085 1.00 43.44 104 THR A C 1
ATOM 800 O O . THR A 1 104 ? 15.627 10.179 -5.743 1.00 43.44 104 THR A O 1
ATOM 803 N N . TRP A 1 105 ? 13.990 9.046 -4.698 1.00 45.41 105 TRP A N 1
ATOM 804 C CA . TRP A 1 105 ? 14.262 7.759 -5.317 1.00 45.41 105 TRP A CA 1
ATOM 805 C C . TRP A 1 105 ? 13.710 7.785 -6.742 1.00 45.41 105 TRP A C 1
ATOM 807 O O . TRP A 1 105 ? 12.671 7.204 -7.056 1.00 45.41 105 TRP A O 1
ATOM 817 N N . HIS A 1 106 ? 14.438 8.475 -7.622 1.00 46.28 106 HIS A N 1
ATOM 818 C CA . HIS A 1 106 ? 14.558 8.049 -9.001 1.00 46.28 106 HIS A CA 1
ATOM 819 C C . HIS A 1 106 ? 14.761 6.543 -8.952 1.00 46.28 106 HIS A C 1
ATOM 821 O O . HIS A 1 106 ? 15.733 6.073 -8.372 1.00 46.28 106 HIS A O 1
ATOM 827 N N . TRP A 1 107 ? 13.769 5.822 -9.451 1.00 51.62 107 TRP A N 1
ATOM 828 C CA . TRP A 1 107 ? 13.751 4.391 -9.665 1.00 51.62 107 TRP A CA 1
ATOM 829 C C . TRP A 1 107 ? 15.133 3.899 -10.125 1.00 51.62 107 TRP A C 1
ATOM 831 O O . TRP A 1 107 ? 15.421 3.922 -11.322 1.00 51.62 107 TRP A O 1
ATOM 841 N N . TYR A 1 108 ? 15.999 3.507 -9.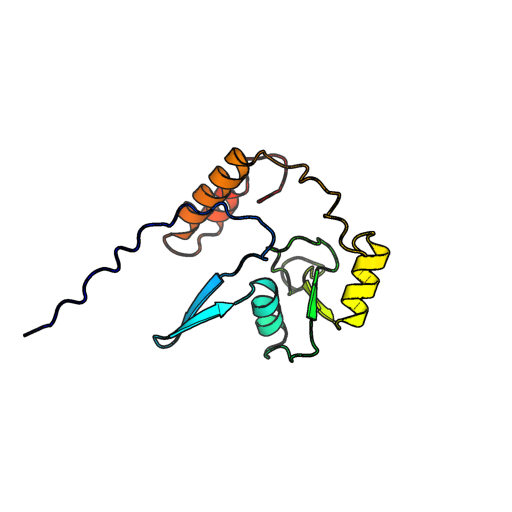181 1.00 46.16 108 TYR A N 1
ATOM 842 C CA . TYR A 1 108 ? 17.236 2.777 -9.447 1.00 46.16 108 TYR A CA 1
ATOM 843 C C . TYR A 1 108 ? 16.786 1.400 -9.903 1.00 46.16 108 TYR A C 1
ATOM 845 O O . TYR A 1 108 ? 16.581 0.478 -9.121 1.00 46.16 108 TYR A O 1
ATOM 853 N N . GLY A 1 109 ? 16.460 1.344 -11.179 1.00 56.19 109 GLY A N 1
ATOM 854 C CA . GLY A 1 109 ? 15.705 0.272 -11.763 1.00 56.19 109 GLY A CA 1
ATOM 855 C C . GLY A 1 109 ? 15.635 0.466 -13.269 1.00 56.19 109 GLY A C 1
ATOM 856 O O . GLY A 1 109 ? 15.975 1.535 -13.789 1.00 56.19 109 GLY A O 1
ATOM 857 N N . PRO A 1 110 ? 15.218 -0.576 -13.986 1.00 56.06 110 PRO A N 1
ATOM 858 C CA . PRO A 1 110 ? 15.313 -0.632 -15.438 1.00 56.06 110 PRO A CA 1
ATOM 859 C C . PRO A 1 110 ? 14.577 0.532 -16.099 1.00 56.06 110 PRO A C 1
ATOM 861 O O . PRO A 1 110 ? 13.609 1.040 -15.543 1.00 56.06 110 PRO A O 1
ATOM 864 N N . ASP A 1 111 ? 14.992 0.957 -17.290 1.00 66.88 111 ASP A N 1
ATOM 865 C CA . ASP A 1 111 ? 14.331 2.062 -17.988 1.00 66.88 111 ASP A CA 1
ATOM 866 C C . ASP A 1 111 ? 12.823 1.807 -18.246 1.00 66.88 111 ASP A C 1
ATOM 868 O O . ASP A 1 111 ? 12.253 0.742 -17.978 1.00 66.88 111 ASP A O 1
ATOM 872 N N . ARG A 1 112 ? 12.122 2.819 -18.773 1.00 70.06 112 ARG A N 1
ATOM 873 C CA . ARG A 1 112 ? 10.681 2.719 -19.064 1.00 70.06 112 ARG A CA 1
ATOM 874 C C . ARG A 1 112 ? 10.343 1.522 -19.963 1.00 70.06 112 ARG A C 1
ATOM 876 O O . ARG A 1 112 ? 9.306 0.893 -19.743 1.00 70.06 112 ARG A O 1
ATOM 883 N N . ALA A 1 113 ? 11.173 1.225 -20.962 1.00 73.06 113 ALA A N 1
ATOM 884 C CA . ALA A 1 113 ? 10.926 0.136 -21.899 1.00 73.06 113 ALA A CA 1
ATOM 885 C C . ALA A 1 113 ? 11.055 -1.219 -21.198 1.00 73.06 113 ALA A C 1
ATOM 887 O O . ALA A 1 113 ? 10.177 -2.072 -21.341 1.00 73.06 113 ALA A O 1
ATOM 888 N N . ALA A 1 114 ? 12.078 -1.376 -20.363 1.00 70.94 114 ALA A N 1
ATOM 889 C CA . ALA A 1 114 ? 12.299 -2.574 -19.574 1.00 70.94 114 ALA A CA 1
ATOM 890 C C . ALA A 1 114 ? 11.163 -2.816 -18.563 1.00 70.94 114 ALA A C 1
ATOM 892 O O . ALA A 1 114 ? 10.657 -3.937 -18.474 1.00 70.94 114 ALA A O 1
ATOM 893 N N . ARG A 1 115 ? 10.675 -1.779 -17.863 1.00 72.00 115 ARG A N 1
ATOM 894 C CA . ARG A 1 115 ? 9.479 -1.894 -16.995 1.00 72.00 115 ARG A CA 1
ATOM 895 C C . ARG A 1 115 ? 8.251 -2.361 -17.775 1.00 72.00 115 ARG A C 1
ATOM 897 O O . ARG A 1 115 ? 7.542 -3.270 -17.348 1.00 72.00 115 ARG A O 1
ATOM 904 N N . ALA A 1 116 ? 8.010 -1.765 -18.944 1.00 72.88 116 ALA A N 1
ATOM 905 C CA . ALA A 1 116 ? 6.877 -2.125 -19.790 1.00 72.88 116 ALA A CA 1
ATOM 906 C C . ALA A 1 116 ? 6.990 -3.553 -20.350 1.00 72.88 116 ALA A C 1
ATOM 908 O O . ALA A 1 116 ? 5.974 -4.227 -20.516 1.00 72.88 116 ALA A O 1
ATOM 909 N N . ALA A 1 117 ? 8.200 -4.021 -20.667 1.00 75.81 117 ALA A N 1
ATOM 910 C CA . ALA A 1 117 ? 8.446 -5.397 -21.090 1.00 75.81 117 ALA A CA 1
ATOM 911 C C . ALA A 1 117 ? 8.149 -6.393 -19.960 1.00 75.81 117 ALA A C 1
ATOM 913 O O . ALA A 1 117 ? 7.408 -7.346 -20.185 1.00 75.81 117 ALA A O 1
ATOM 914 N N . ARG A 1 118 ? 8.615 -6.122 -18.732 1.00 74.19 118 ARG A N 1
ATOM 915 C CA . ARG A 1 118 ? 8.327 -6.970 -17.561 1.00 74.19 118 ARG A CA 1
ATOM 916 C C . ARG A 1 118 ? 6.846 -7.014 -17.214 1.00 74.19 118 ARG A C 1
ATOM 918 O O . ARG A 1 118 ? 6.301 -8.088 -16.993 1.00 74.19 118 ARG A O 1
ATOM 925 N N . SER A 1 119 ? 6.170 -5.865 -17.231 1.00 76.25 119 SER A N 1
ATOM 926 C CA . SER A 1 119 ? 4.722 -5.809 -17.003 1.00 76.25 119 SER A CA 1
ATOM 927 C C . SER A 1 119 ? 3.951 -6.653 -18.025 1.00 76.25 119 SER A C 1
ATOM 929 O O . SER A 1 119 ? 3.010 -7.355 -17.653 1.00 76.25 119 SER A O 1
ATOM 931 N N . ARG A 1 120 ? 4.374 -6.639 -19.298 1.00 81.12 120 ARG A N 1
ATOM 932 C CA . ARG A 1 120 ? 3.805 -7.512 -20.332 1.00 81.12 120 ARG A CA 1
ATOM 933 C C . ARG A 1 120 ? 4.116 -8.980 -20.058 1.00 81.12 120 ARG A C 1
ATOM 935 O O . ARG A 1 120 ? 3.176 -9.756 -20.034 1.00 81.12 120 ARG A O 1
ATOM 942 N N . ALA A 1 121 ? 5.367 -9.345 -19.779 1.00 81.75 121 ALA A N 1
ATOM 943 C CA . ALA A 1 121 ? 5.749 -10.726 -19.469 1.00 81.75 121 ALA A CA 1
ATOM 944 C C . ALA A 1 121 ? 4.945 -11.307 -18.293 1.00 81.75 121 ALA A C 1
ATOM 946 O O . ALA A 1 121 ? 4.379 -12.390 -18.409 1.00 81.75 121 ALA A O 1
ATOM 947 N N . LEU A 1 122 ? 4.795 -10.544 -17.205 1.00 80.81 122 LEU A N 1
ATOM 948 C CA . LEU A 1 122 ? 3.968 -10.945 -16.068 1.00 80.81 122 LEU A CA 1
ATOM 949 C C . LEU A 1 122 ? 2.492 -11.103 -16.463 1.00 80.81 122 LEU A C 1
ATOM 951 O O . LEU A 1 122 ? 1.845 -12.058 -16.046 1.00 80.81 122 LEU A O 1
ATOM 955 N N . ARG A 1 123 ? 1.953 -10.197 -17.292 1.00 81.31 123 ARG A N 1
ATOM 956 C CA . ARG A 1 123 ? 0.582 -10.308 -17.820 1.00 81.31 123 ARG A CA 1
ATOM 957 C C . ARG A 1 123 ? 0.385 -11.570 -18.660 1.00 81.31 123 ARG A C 1
ATOM 959 O O . ARG A 1 123 ? -0.676 -12.181 -18.568 1.00 81.31 123 ARG A O 1
ATOM 966 N N . GLU A 1 124 ? 1.365 -11.931 -19.486 1.00 84.38 124 GLU A N 1
ATOM 967 C CA . GLU A 1 124 ? 1.323 -13.167 -20.270 1.00 84.38 124 GLU A CA 1
ATOM 968 C C . GLU A 1 124 ? 1.306 -14.393 -19.352 1.00 84.38 124 GLU A C 1
ATOM 970 O O . GLU A 1 124 ? 0.452 -15.258 -19.539 1.00 84.38 124 GLU A O 1
ATOM 975 N N . ALA A 1 125 ? 2.180 -14.418 -18.338 1.00 85.25 125 ALA A N 1
ATOM 976 C CA . ALA A 1 125 ? 2.295 -15.518 -17.380 1.00 85.25 125 ALA A CA 1
ATOM 977 C C . ALA A 1 125 ? 0.977 -15.793 -16.642 1.00 85.25 125 ALA A C 1
ATOM 979 O O . ALA A 1 125 ? 0.579 -16.942 -16.497 1.00 85.25 125 ALA A O 1
ATOM 980 N N . VAL A 1 126 ? 0.248 -14.743 -16.245 1.00 84.75 126 VAL A N 1
ATOM 981 C CA . VAL A 1 126 ? -1.014 -14.894 -15.495 1.00 84.75 126 VAL A CA 1
ATOM 982 C C . VAL A 1 126 ? -2.265 -14.982 -16.375 1.00 84.75 126 VAL A C 1
ATOM 984 O O . VAL A 1 126 ? -3.386 -15.000 -15.861 1.00 84.75 126 VAL A O 1
ATOM 987 N N . ARG A 1 127 ? -2.131 -15.001 -17.711 1.00 84.31 127 ARG A N 1
ATOM 988 C CA . ARG A 1 127 ? -3.298 -14.987 -18.614 1.00 84.31 127 ARG A CA 1
ATOM 989 C C . ARG A 1 127 ? -4.176 -16.230 -18.450 1.00 84.31 127 ARG A C 1
ATOM 991 O O . ARG A 1 127 ? -5.394 -16.124 -18.571 1.00 84.31 127 ARG A O 1
ATOM 998 N N . GLY A 1 128 ? -3.563 -17.389 -18.216 1.00 85.00 128 GLY A N 1
ATOM 999 C CA . GLY A 1 128 ? -4.257 -18.671 -18.058 1.00 85.00 128 GLY A CA 1
ATOM 1000 C C . GLY A 1 128 ? -4.815 -18.922 -16.656 1.00 85.00 128 GLY A C 1
ATOM 1001 O O . GLY A 1 128 ? -5.468 -19.938 -16.441 1.00 85.00 128 GLY A O 1
ATOM 1002 N N . GLY A 1 129 ? -4.574 -18.012 -15.711 1.00 80.38 129 GLY A N 1
ATOM 1003 C CA . GLY A 1 129 ? -4.745 -18.259 -14.283 1.00 80.38 129 GLY A CA 1
ATOM 1004 C C . GLY A 1 129 ? -3.447 -17.984 -13.530 1.00 80.38 129 GLY A C 1
ATOM 1005 O O . GLY A 1 129 ? -2.460 -17.550 -14.119 1.00 80.38 129 GLY A O 1
ATOM 1006 N N . TRP A 1 130 ? -3.469 -18.188 -12.215 1.00 82.88 130 TRP A N 1
ATOM 1007 C CA . TRP A 1 130 ? -2.268 -18.068 -11.395 1.00 82.88 130 TRP A CA 1
ATOM 1008 C C . TRP A 1 130 ? -1.396 -19.315 -11.558 1.00 82.88 130 TRP A C 1
ATOM 1010 O O . TRP A 1 130 ? -1.876 -20.426 -11.348 1.00 82.88 130 TRP A O 1
ATOM 1020 N N . ASP A 1 131 ? -0.134 -19.105 -11.915 1.00 84.00 131 ASP A N 1
ATOM 1021 C CA . ASP A 1 131 ? 0.903 -20.127 -12.035 1.00 84.00 131 ASP A CA 1
ATOM 1022 C C . ASP A 1 131 ? 2.160 -19.572 -11.356 1.00 84.00 131 ASP A C 1
ATOM 1024 O O . ASP A 1 131 ? 2.755 -18.604 -11.838 1.00 84.00 131 ASP A O 1
ATOM 1028 N N . ASP A 1 132 ? 2.522 -20.138 -10.203 1.00 78.44 132 ASP A N 1
ATOM 1029 C CA . ASP A 1 132 ? 3.655 -19.663 -9.408 1.00 78.44 132 ASP A CA 1
ATOM 1030 C C . ASP A 1 132 ? 4.976 -19.759 -10.179 1.00 78.44 132 ASP A C 1
ATOM 1032 O O . ASP A 1 132 ? 5.773 -18.823 -10.128 1.00 78.44 132 ASP A O 1
ATOM 1036 N N . GLU A 1 133 ? 5.207 -20.835 -10.935 1.00 82.69 133 GLU A N 1
ATOM 1037 C CA . GLU A 1 133 ? 6.452 -21.018 -11.686 1.00 82.69 133 GLU A CA 1
ATOM 1038 C C . GLU A 1 133 ? 6.554 -20.011 -12.832 1.00 82.69 133 GLU A C 1
ATOM 1040 O O . GLU A 1 133 ? 7.578 -19.336 -12.975 1.00 82.69 133 GLU A O 1
ATOM 1045 N N . ALA A 1 134 ? 5.479 -19.836 -13.606 1.00 82.12 134 ALA A N 1
ATOM 1046 C CA . ALA A 1 134 ? 5.449 -18.868 -14.701 1.00 82.12 134 ALA A CA 1
ATOM 1047 C C . ALA A 1 134 ? 5.596 -17.423 -14.196 1.00 82.12 134 ALA A C 1
ATOM 1049 O O . ALA A 1 134 ? 6.272 -16.598 -14.819 1.00 82.12 134 ALA A O 1
ATOM 1050 N N . VAL A 1 135 ? 4.990 -17.111 -13.047 1.00 81.25 135 VAL A N 1
ATOM 1051 C CA . VAL A 1 135 ? 5.120 -15.805 -12.394 1.00 81.25 135 VAL A CA 1
ATOM 1052 C C . VAL A 1 135 ? 6.552 -15.583 -11.909 1.00 81.25 135 VAL A C 1
ATOM 1054 O O . VAL A 1 135 ? 7.126 -14.534 -12.208 1.00 81.25 135 VAL A O 1
ATOM 1057 N N . GLN A 1 136 ? 7.164 -16.550 -11.218 1.00 75.62 136 GLN A N 1
ATOM 1058 C CA . GLN A 1 136 ? 8.554 -16.436 -10.761 1.00 75.62 136 GLN A CA 1
ATOM 1059 C C . GLN A 1 136 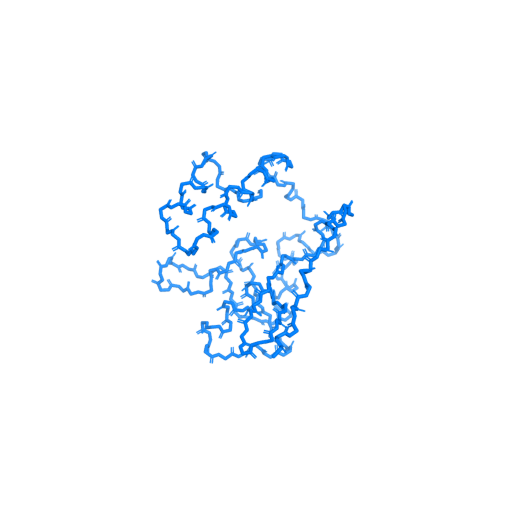? 9.534 -16.314 -11.933 1.00 75.62 136 GLN A C 1
ATOM 1061 O O . GLN A 1 136 ? 10.418 -15.457 -11.903 1.00 75.62 136 GLN A O 1
ATOM 1066 N N . ALA A 1 137 ? 9.341 -17.078 -13.010 1.00 75.94 137 ALA A N 1
ATOM 1067 C CA . ALA A 1 137 ? 10.143 -16.960 -14.227 1.00 75.94 137 ALA A CA 1
ATOM 1068 C C . ALA A 1 137 ? 10.041 -15.558 -14.858 1.00 75.94 137 ALA A C 1
ATOM 1070 O O . ALA A 1 137 ? 11.050 -14.997 -15.289 1.00 75.94 137 ALA A O 1
ATOM 1071 N N . ALA A 1 138 ? 8.849 -14.948 -14.851 1.00 75.50 138 ALA A N 1
ATOM 1072 C CA . ALA A 1 138 ? 8.649 -13.577 -15.324 1.00 75.50 138 ALA A CA 1
ATOM 1073 C C . ALA A 1 138 ? 9.297 -12.514 -14.409 1.00 75.50 138 ALA A C 1
ATOM 1075 O O . ALA A 1 138 ? 9.673 -11.440 -14.888 1.00 75.50 138 ALA A O 1
ATOM 1076 N N . PHE A 1 139 ? 9.440 -12.797 -13.108 1.00 65.75 139 PHE A N 1
ATOM 1077 C CA . PHE A 1 139 ? 10.128 -11.932 -12.141 1.00 65.75 139 PHE A CA 1
ATOM 1078 C C . PHE A 1 139 ? 11.662 -12.022 -12.225 1.00 65.75 139 PHE A C 1
ATOM 1080 O O . PHE A 1 139 ? 12.328 -10.998 -12.076 1.00 65.75 139 PHE A O 1
ATOM 1087 N N . LEU A 1 140 ? 12.218 -13.213 -12.479 1.00 52.59 140 LEU A N 1
ATOM 1088 C CA . LEU A 1 140 ? 13.655 -13.528 -12.397 1.00 52.59 140 LEU A CA 1
ATOM 1089 C C . LEU A 1 140 ? 14.491 -13.142 -13.634 1.00 52.59 140 LEU A C 1
ATOM 1091 O O . LEU A 1 140 ? 15.673 -13.461 -13.702 1.00 52.59 140 LEU A O 1
ATOM 1095 N N . HIS A 1 141 ? 13.948 -12.409 -14.607 1.00 51.66 141 HIS A N 1
ATOM 1096 C CA . HIS A 1 141 ? 14.726 -11.884 -15.745 1.00 51.66 141 HIS A CA 1
ATOM 1097 C C . HIS A 1 141 ? 15.637 -10.681 -15.400 1.00 51.66 141 HIS A C 1
ATOM 1099 O O . HIS A 1 141 ? 15.879 -9.822 -16.248 1.00 51.66 141 HIS A O 1
ATOM 1105 N N . THR A 1 142 ? 16.131 -10.576 -14.162 1.00 48.88 142 THR A N 1
ATOM 1106 C CA . THR A 1 142 ? 17.062 -9.518 -13.735 1.00 48.88 142 THR A CA 1
ATOM 1107 C C . THR A 1 142 ? 17.673 -9.824 -12.363 1.00 48.88 142 THR A C 1
ATOM 1109 O O . THR A 1 142 ? 16.956 -10.201 -11.439 1.00 48.88 142 THR A O 1
ATOM 1112 N N . ASP A 1 143 ? 18.972 -9.557 -12.194 1.00 47.06 143 ASP A N 1
ATOM 1113 C CA . ASP A 1 143 ? 19.666 -9.595 -10.891 1.00 47.06 143 ASP A CA 1
ATOM 1114 C C . ASP A 1 143 ? 19.224 -8.456 -9.948 1.00 47.06 143 ASP A C 1
ATOM 1116 O O . ASP A 1 143 ? 19.617 -8.385 -8.786 1.00 47.06 143 ASP A O 1
ATOM 1120 N N . THR A 1 144 ? 18.404 -7.527 -10.448 1.00 44.00 144 THR A N 1
ATOM 1121 C CA . THR A 1 144 ? 17.853 -6.396 -9.694 1.00 44.00 144 THR A CA 1
ATOM 1122 C C . THR A 1 144 ? 16.338 -6.563 -9.541 1.00 44.00 144 THR A C 1
ATOM 1124 O O . THR A 1 144 ? 15.621 -6.453 -10.542 1.00 44.00 144 THR A O 1
ATOM 1127 N N . PRO A 1 145 ? 15.815 -6.816 -8.327 1.00 42.34 145 PRO A N 1
ATOM 1128 C CA . PRO A 1 145 ? 14.405 -7.109 -8.115 1.00 42.34 145 PRO A CA 1
ATOM 1129 C C . PRO A 1 145 ? 13.569 -5.837 -8.196 1.00 42.34 145 PRO A C 1
ATOM 1131 O O . PRO A 1 145 ? 13.302 -5.200 -7.180 1.00 42.34 145 PRO A O 1
ATOM 1134 N N . THR A 1 146 ? 13.094 -5.470 -9.387 1.00 49.31 146 THR A N 1
ATOM 1135 C CA . THR A 1 146 ? 12.034 -4.467 -9.473 1.00 49.31 146 THR A CA 1
ATOM 1136 C C . THR A 1 146 ? 11.047 -4.710 -10.621 1.00 49.31 146 THR A C 1
ATOM 1138 O O . THR A 1 146 ? 11.388 -4.782 -11.804 1.00 49.31 146 THR A O 1
ATOM 1141 N N . LEU A 1 147 ? 9.751 -4.737 -10.289 1.00 45.12 147 LEU A N 1
ATOM 1142 C CA . LEU A 1 147 ? 8.690 -4.450 -11.268 1.00 45.12 147 LEU A CA 1
ATOM 1143 C C . LEU A 1 147 ? 8.687 -2.967 -11.693 1.00 45.12 147 LEU A C 1
ATOM 1145 O O . LEU A 1 147 ? 7.974 -2.612 -12.631 1.00 45.12 147 LEU A O 1
ATOM 1149 N N . PHE A 1 148 ? 9.522 -2.136 -11.051 1.00 45.34 148 PHE A N 1
ATOM 1150 C CA . PHE A 1 148 ? 9.735 -0.720 -11.342 1.00 45.34 148 PHE A CA 1
ATOM 1151 C C . PHE A 1 148 ? 11.194 -0.291 -11.197 1.00 45.34 148 PHE A C 1
ATOM 1153 O O . PHE A 1 148 ? 11.726 -0.303 -10.075 1.00 45.34 148 PHE A O 1
#

Radius of gyration: 18.33 Å; chains: 1; bounding box: 54×40×42 Å

Organism: Rhodococcus jostii (strain RHA1) (NCBI:txid101510)

Sequence (148 aa):
MRRERSRCGGEWNSTPFEYRTPPVFWVSRGGRQKVVRPHRYALAIELGRPLTDDEVALHEVCDNPICVRASSEALGRPHVVLGTQAQNLAGMGAKGRGGGRGQTWHWYGPDRAARAARSRALREAVRGGWDDEAVQAAFLHTDTPTLF

Secondary structure (DSSP, 8-state):
-PPP--------------TTSPP-EEEEETTEEEEE-HHHHHHHHHTTSPPPTTEEEEE-S---TT-----STTTSS-SEEEEEHHHHHHHHHHTT--TT---S----S--HHHHHHHHHHHHHHTTTS--HHHHHHHH-S-SS----